Protein AF-0000000076847278 (afdb_homodimer)

Foldseek 3Di:
DVCVVLVVVLVVLVVVLVVQVVVLVVVVVVLVVQCPDPPDDVVVSVVVVVVSVVSNVVSVVVSVVSVVVSVVVVVVVVVVVVVVVVD/DVCVVLVVVLVVLVVVLVVVVVVLVVVVVVLVVQCPDPPDDVVVSVVVVVVSVVSNVVSVVVSVVSVVVSVVVVVVVVVVVVVVVVD

Organism: Aegilops tauschii subsp. strangulata (NCBI:txid200361)

Solvent-accessible surface area (backbone atoms only — not comparable to full-atom values): 9674 Å² total; per-residue (Å²): 114,99,51,50,69,58,50,50,49,51,52,50,48,51,54,49,44,52,53,50,49,53,53,50,49,52,53,49,51,52,50,54,58,51,59,70,38,90,86,50,56,66,68,59,48,53,52,50,48,51,53,54,51,51,55,53,49,52,48,50,52,52,49,50,52,53,50,51,52,52,52,52,52,55,52,51,52,53,58,55,57,51,61,58,66,75,99,113,100,52,50,69,58,49,51,50,50,53,52,48,51,52,48,44,50,53,51,49,53,53,51,48,52,53,49,51,51,51,53,56,50,59,71,37,89,88,51,54,66,68,59,50,52,53,52,49,51,53,53,51,50,53,53,47,52,49,50,50,53,50,50,52,53,50,51,53,52,51,52,52,53,51,52,50,53,57,55,56,52,61,58,65,77,99

Secondary structure (DSSP, 8-state):
-TTHHHHHHHHHHHHHHHHHHHHHHHHHHHHHHHHTSTT--HHHHHHHHHHHHHHHHHHHHHHHHHHHHHHHHHHHHHHHHHHHHT-/-TTHHHHHHHHHHHHHHHHHHHHHHHHHHHHHHHHTSTT--HHHHHHHHHHHHHHHHHHHHHHHHHHHHHHHHHHHHHHHHHHHHT-

pLDDT: mean 93.68, std 9.01, range [50.75, 98.94]

Nearest PDB structures (foldseek):
  5j2l-assembly1_A  TM=8.048E-01  e=1.777E-01  synthetic construct
  7u2b-assembly1_B  TM=5.221E-01  e=6.872E+00  Homo sapiens
  7kin-assembly1_D  TM=7.811E-01  e=3.897E+00  Mycobacterium tuberculosis
  7u2b-assembly1_B  TM=5.215E-01  e=7.121E+00  Homo sapiens

Sequence (174 aa):
MPFSREEEALIAAHRKEIENTMEIVREEMNLLAEVDQPGSLIDDYVTQLSFLLSRKAAGLVSLQARLSRFQQRLKEQEILSRKKSSRMPFSREEEALIAAHRKEIENTMEIVREEMNLLAEVDQPGSLIDDYVTQLSFLLSRKAAGLVSLQARLSRFQQRLKEQEILSRKKSSR

Structure (mmCIF, N/CA/C/O backbone):
data_AF-0000000076847278-model_v1
#
loop_
_entity.id
_entity.type
_entity.pdbx_description
1 polymer 'Kinesin motor domain-containing protein'
#
loop_
_atom_site.group_PDB
_atom_site.id
_atom_site.type_symbol
_atom_site.label_atom_id
_atom_site.label_alt_id
_atom_site.label_comp_id
_atom_site.label_asym_id
_atom_site.label_entity_id
_atom_site.label_seq_id
_atom_site.pdbx_PDB_ins_code
_atom_site.Cartn_x
_atom_site.Cartn_y
_atom_site.Cartn_z
_atom_site.occupancy
_atom_site.B_iso_or_equiv
_atom_site.auth_seq_id
_atom_site.auth_comp_id
_atom_site.auth_asym_id
_atom_site.auth_atom_id
_atom_site.pdbx_PDB_model_num
ATOM 1 N N . MET A 1 1 ? 4.922 26.094 16.781 1 59.72 1 MET A N 1
ATOM 2 C CA . MET A 1 1 ? 3.613 25.5 16.516 1 59.72 1 MET A CA 1
ATOM 3 C C . MET A 1 1 ? 3.43 24.219 17.297 1 59.72 1 MET A C 1
ATOM 5 O O . MET A 1 1 ? 4.348 23.391 17.375 1 59.72 1 MET A O 1
ATOM 9 N N . PRO A 1 2 ? 2.531 24.016 18.234 1 69.5 2 PRO A N 1
ATOM 10 C CA . PRO A 1 2 ? 2.457 22.984 19.281 1 69.5 2 PRO A CA 1
ATOM 11 C C . PRO A 1 2 ? 2.695 21.578 18.734 1 69.5 2 PRO A C 1
ATOM 13 O O . PRO A 1 2 ? 3.158 20.703 19.469 1 69.5 2 PRO A O 1
ATOM 16 N N . PHE A 1 3 ? 2.537 21.359 17.406 1 76.69 3 PHE A N 1
ATOM 17 C CA . PHE A 1 3 ? 2.602 20 16.906 1 76.69 3 PHE A CA 1
ATOM 18 C C . PHE A 1 3 ? 3.775 19.828 15.945 1 76.69 3 PHE A C 1
ATOM 20 O O . PHE A 1 3 ? 3.826 18.875 15.18 1 76.69 3 PHE A O 1
ATOM 27 N N . SER A 1 4 ? 4.777 20.656 16.172 1 82.81 4 SER A N 1
ATOM 28 C CA . SER A 1 4 ? 5.852 20.719 15.188 1 82.81 4 SER A CA 1
ATOM 29 C C . SER A 1 4 ? 6.629 19.406 15.141 1 82.81 4 SER A C 1
ATOM 31 O O . SER A 1 4 ? 6.875 18.875 14.055 1 82.81 4 SER A O 1
ATOM 33 N N . ARG A 1 5 ? 6.871 18.859 16.344 1 91.12 5 ARG A N 1
ATOM 34 C CA . ARG A 1 5 ? 7.629 17.609 16.359 1 91.12 5 ARG A CA 1
ATOM 35 C C . ARG A 1 5 ? 6.801 16.453 15.812 1 91.12 5 ARG A C 1
ATOM 37 O O . ARG A 1 5 ? 7.312 15.617 15.078 1 91.12 5 ARG A O 1
ATOM 44 N N . GLU A 1 6 ? 5.617 16.422 16.094 1 93.75 6 GLU A N 1
ATOM 45 C CA . GLU A 1 6 ? 4.723 15.367 15.617 1 93.75 6 GLU A CA 1
ATOM 46 C C . GLU A 1 6 ? 4.465 15.492 14.117 1 93.75 6 GLU A C 1
ATOM 48 O O . GLU A 1 6 ? 4.391 14.492 13.406 1 93.75 6 GLU A O 1
ATOM 53 N N . GLU A 1 7 ? 4.301 16.672 13.812 1 94.88 7 GLU A N 1
ATOM 54 C CA . GLU A 1 7 ? 4.129 16.938 12.391 1 94.88 7 GLU A CA 1
ATOM 55 C C . GLU A 1 7 ? 5.344 16.484 11.594 1 94.88 7 GLU A C 1
ATOM 57 O O . GLU A 1 7 ? 5.207 15.805 10.57 1 94.88 7 GLU A O 1
ATOM 62 N N . GLU A 1 8 ? 6.469 16.875 12.086 1 95.25 8 GLU A N 1
ATOM 63 C CA . GLU A 1 8 ? 7.703 16.484 11.414 1 95.25 8 GLU A CA 1
ATOM 64 C C . GLU A 1 8 ? 7.855 14.961 11.391 1 95.25 8 GLU A C 1
ATOM 66 O O . GLU A 1 8 ? 8.297 14.391 10.391 1 95.25 8 GLU A O 1
ATOM 71 N N . ALA A 1 9 ? 7.535 14.328 12.414 1 96.88 9 ALA A N 1
ATOM 72 C CA . ALA A 1 9 ? 7.625 12.867 12.5 1 96.88 9 ALA A CA 1
ATOM 73 C C . ALA A 1 9 ? 6.668 12.203 11.523 1 96.88 9 ALA A C 1
ATOM 75 O O . ALA A 1 9 ? 7.008 11.188 10.898 1 96.88 9 ALA A O 1
ATOM 76 N N . LEU A 1 10 ? 5.492 12.75 11.43 1 98.12 10 LEU A N 1
ATOM 77 C CA . LEU A 1 10 ? 4.512 12.211 10.492 1 98.12 10 LEU A CA 1
ATOM 78 C C . LEU A 1 10 ? 5.004 12.336 9.055 1 98.12 10 LEU A C 1
ATOM 80 O O . LEU A 1 10 ? 4.91 11.375 8.281 1 98.12 10 LEU A O 1
ATOM 84 N N . ILE A 1 11 ? 5.527 13.445 8.742 1 98.12 11 ILE A N 1
ATOM 85 C CA . ILE A 1 11 ? 6.02 13.695 7.395 1 98.12 11 ILE A CA 1
ATOM 86 C C . ILE A 1 11 ? 7.203 12.773 7.098 1 98.12 11 ILE A C 1
ATOM 88 O O . ILE A 1 11 ? 7.301 12.219 6.004 1 98.12 11 ILE A O 1
ATOM 92 N N . ALA A 1 12 ? 8.055 12.609 8.078 1 98.25 12 ALA A N 1
ATOM 93 C CA . ALA A 1 12 ? 9.18 11.695 7.914 1 98.25 12 ALA A CA 1
ATOM 94 C C . ALA A 1 12 ? 8.703 10.258 7.707 1 98.25 12 ALA A C 1
ATOM 96 O O . ALA A 1 12 ? 9.25 9.531 6.879 1 98.25 12 ALA A O 1
ATOM 97 N N . ALA A 1 13 ? 7.742 9.875 8.477 1 98.69 13 ALA A N 1
ATOM 98 C CA . ALA A 1 13 ? 7.18 8.531 8.328 1 98.69 13 ALA A CA 1
ATOM 99 C C . ALA A 1 13 ? 6.539 8.359 6.949 1 98.69 13 ALA A C 1
ATOM 101 O O . ALA A 1 13 ? 6.621 7.285 6.352 1 98.69 13 ALA A O 1
ATOM 102 N N . HIS A 1 14 ? 5.859 9.414 6.559 1 98.94 14 HIS A N 1
ATOM 103 C CA . HIS A 1 14 ? 5.246 9.391 5.238 1 98.94 14 HIS A CA 1
ATOM 104 C C . HIS A 1 14 ? 6.297 9.227 4.145 1 98.94 14 HIS A C 1
ATOM 106 O O . HIS A 1 14 ? 6.145 8.383 3.256 1 98.94 14 HIS A O 1
ATOM 112 N N . ARG A 1 15 ? 7.383 9.953 4.207 1 98.88 15 ARG A N 1
ATOM 113 C CA . ARG A 1 15 ? 8.469 9.828 3.242 1 98.88 15 ARG A CA 1
ATOM 114 C C . ARG A 1 15 ? 9.078 8.43 3.273 1 98.88 15 ARG A C 1
ATOM 116 O O . ARG A 1 15 ? 9.344 7.84 2.225 1 98.88 15 ARG A O 1
ATOM 123 N N . LYS A 1 16 ? 9.297 7.938 4.434 1 98.88 16 LYS A N 1
ATOM 124 C CA . LYS A 1 16 ? 9.859 6.598 4.582 1 98.88 16 LYS A CA 1
ATOM 125 C C . LYS A 1 16 ? 8.93 5.543 3.99 1 98.88 16 LYS A C 1
ATOM 127 O O . LYS A 1 16 ? 9.391 4.582 3.369 1 98.88 16 LYS A O 1
ATOM 132 N N . GLU A 1 17 ? 7.652 5.715 4.234 1 98.94 17 GLU A N 1
ATOM 133 C CA . GLU A 1 17 ? 6.688 4.766 3.689 1 98.94 17 GLU A CA 1
ATOM 134 C C . GLU A 1 17 ? 6.715 4.77 2.164 1 98.94 17 GLU A C 1
ATOM 136 O O . GLU A 1 17 ? 6.617 3.711 1.535 1 98.94 17 GLU A O 1
ATOM 141 N N . ILE A 1 18 ? 6.887 5.914 1.533 1 98.88 18 ILE A N 1
ATOM 142 C CA . ILE A 1 18 ? 7 5.996 0.082 1 98.88 18 ILE A CA 1
ATOM 143 C C . ILE A 1 18 ? 8.258 5.262 -0.38 1 98.88 18 ILE A C 1
ATOM 145 O O . ILE A 1 18 ? 8.219 4.492 -1.346 1 98.88 18 ILE A O 1
ATOM 149 N N . GLU A 1 19 ? 9.32 5.48 0.34 1 98.75 19 GLU A N 1
ATOM 150 C CA . GLU A 1 19 ? 10.562 4.793 0.006 1 98.75 19 GLU A CA 1
ATOM 151 C C . GLU A 1 19 ? 10.391 3.279 0.073 1 98.75 19 GLU A C 1
ATOM 153 O O . GLU A 1 19 ? 10.812 2.561 -0.837 1 98.75 19 GLU A O 1
ATOM 158 N N . ASN A 1 20 ? 9.836 2.869 1.145 1 98.69 20 ASN A N 1
ATOM 159 C CA . ASN A 1 20 ? 9.594 1.442 1.318 1 98.69 20 ASN A CA 1
ATOM 160 C C . ASN A 1 20 ? 8.68 0.893 0.222 1 98.69 20 ASN A C 1
ATOM 162 O O . ASN A 1 20 ? 8.914 -0.2 -0.295 1 98.69 20 ASN A O 1
ATOM 166 N N . THR A 1 21 ? 7.629 1.642 -0.076 1 98.81 21 THR A N 1
ATOM 167 C CA . THR A 1 21 ? 6.684 1.229 -1.11 1 98.81 21 THR A CA 1
ATOM 168 C C . THR A 1 21 ? 7.391 1.073 -2.455 1 98.81 21 THR A C 1
ATOM 170 O O . THR A 1 21 ? 7.168 0.094 -3.17 1 98.81 21 THR A O 1
ATOM 173 N N . MET A 1 22 ? 8.297 1.984 -2.762 1 98.75 22 MET A N 1
ATOM 174 C CA . MET A 1 22 ? 9.031 1.925 -4.023 1 98.75 22 MET A CA 1
ATOM 175 C C . MET A 1 22 ? 9.945 0.702 -4.062 1 98.75 22 MET A C 1
ATOM 177 O O . MET A 1 22 ? 10.102 0.075 -5.113 1 98.75 22 MET A O 1
ATOM 181 N N . GLU A 1 23 ? 10.531 0.387 -2.924 1 98.62 23 GLU A N 1
ATOM 182 C CA . GLU A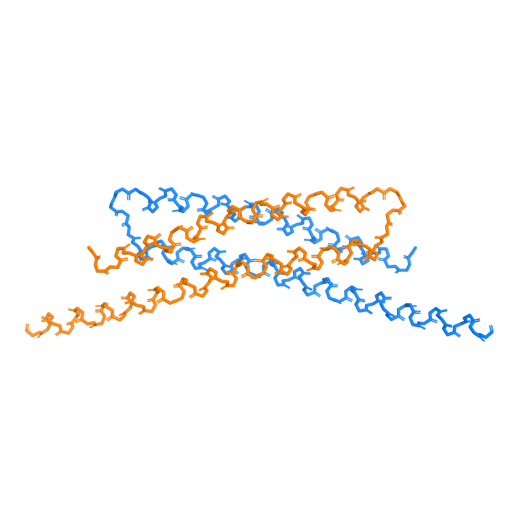 1 23 ? 11.359 -0.812 -2.846 1 98.62 23 GLU A CA 1
ATOM 183 C C . GLU A 1 23 ? 10.531 -2.072 -3.082 1 98.62 23 GLU A C 1
ATOM 185 O O . GLU A 1 23 ? 10.945 -2.963 -3.828 1 98.62 23 GLU A O 1
ATOM 190 N N . ILE A 1 24 ? 9.383 -2.135 -2.502 1 98.88 24 ILE A N 1
ATOM 191 C CA . ILE A 1 24 ? 8.516 -3.303 -2.635 1 98.88 24 ILE A CA 1
ATOM 192 C C . ILE A 1 24 ? 8.008 -3.404 -4.07 1 98.88 24 ILE A C 1
ATOM 194 O O . ILE A 1 24 ? 7.941 -4.5 -4.637 1 98.88 24 ILE A O 1
ATOM 198 N N . VAL A 1 25 ? 7.664 -2.289 -4.738 1 98.88 25 VAL A N 1
ATOM 199 C CA . VAL A 1 25 ? 7.18 -2.281 -6.113 1 98.88 25 VAL A CA 1
ATOM 200 C C . VAL A 1 25 ? 8.266 -2.809 -7.051 1 98.88 25 VAL A C 1
ATOM 202 O O . VAL A 1 25 ? 7.969 -3.539 -8 1 98.88 25 VAL A O 1
ATOM 205 N N . ARG A 1 26 ? 9.508 -2.396 -6.754 1 98.75 26 ARG A N 1
ATOM 206 C CA . ARG A 1 26 ? 10.602 -2.945 -7.551 1 98.75 26 ARG A CA 1
ATOM 207 C C . ARG A 1 26 ? 10.648 -4.465 -7.441 1 98.75 26 ARG A C 1
ATOM 209 O O . ARG A 1 26 ? 10.805 -5.16 -8.445 1 98.75 26 ARG A O 1
ATOM 216 N N . GLU A 1 27 ? 10.539 -4.977 -6.234 1 98.75 27 GLU A N 1
ATOM 217 C CA . GLU A 1 27 ? 10.492 -6.422 -6.031 1 98.75 27 GLU A CA 1
ATOM 218 C C . GLU A 1 27 ? 9.297 -7.047 -6.742 1 98.75 27 GLU A C 1
ATOM 220 O O . GLU A 1 27 ? 9.391 -8.141 -7.297 1 98.75 27 GLU A O 1
ATOM 225 N N . GLU A 1 28 ? 8.156 -6.344 -6.703 1 98.94 28 GLU A N 1
ATOM 226 C CA . GLU A 1 28 ? 6.957 -6.828 -7.375 1 98.94 28 GLU A CA 1
ATOM 227 C C . GLU A 1 28 ? 7.164 -6.906 -8.883 1 98.94 28 GLU A C 1
ATOM 229 O O . GLU A 1 28 ? 6.719 -7.859 -9.531 1 98.94 28 GLU A O 1
ATOM 234 N N . MET A 1 29 ? 7.852 -5.922 -9.414 1 98.81 29 MET A N 1
ATOM 235 C CA . MET A 1 29 ? 8.094 -5.91 -10.852 1 98.81 29 MET A CA 1
ATOM 236 C C . MET A 1 29 ? 9 -7.066 -11.258 1 98.81 29 MET A C 1
ATOM 238 O O . MET A 1 29 ? 8.812 -7.672 -12.312 1 98.81 29 MET A O 1
ATOM 242 N N . ASN A 1 30 ? 9.977 -7.32 -10.461 1 98.69 30 ASN A N 1
ATOM 243 C CA . ASN A 1 30 ? 10.82 -8.492 -10.695 1 98.69 30 ASN A CA 1
ATOM 244 C C . ASN A 1 30 ? 10.008 -9.781 -10.633 1 98.69 30 ASN A C 1
ATOM 246 O O . ASN A 1 30 ? 10.211 -10.688 -11.445 1 98.69 30 ASN A O 1
ATOM 250 N N . LEU A 1 31 ? 9.102 -9.859 -9.648 1 98.75 31 LEU A N 1
ATOM 251 C CA . LEU A 1 31 ? 8.25 -11.031 -9.484 1 98.75 31 LEU A CA 1
ATOM 252 C C . LEU A 1 31 ? 7.367 -11.242 -10.711 1 98.75 31 LEU A C 1
ATOM 254 O O . LEU A 1 31 ? 7.207 -12.375 -11.18 1 98.75 31 LEU A O 1
ATOM 258 N N . LEU A 1 32 ? 6.832 -10.188 -11.32 1 98.5 32 LEU A N 1
ATOM 259 C CA . LEU A 1 32 ? 5.996 -10.273 -12.508 1 98.5 32 LEU A CA 1
ATOM 260 C C . LEU A 1 32 ? 6.812 -10.727 -13.719 1 98.5 32 LEU A C 1
ATOM 262 O O . LEU A 1 32 ? 6.324 -11.5 -14.547 1 98.5 32 LEU A O 1
ATOM 266 N N . ALA A 1 33 ? 8.055 -10.234 -13.773 1 97.88 33 ALA A N 1
ATOM 267 C CA . ALA A 1 33 ? 8.945 -10.648 -14.859 1 97.88 33 ALA A CA 1
ATOM 268 C C . ALA A 1 33 ? 9.258 -12.141 -14.773 1 97.88 33 ALA A C 1
ATOM 270 O O . ALA A 1 33 ? 9.336 -12.82 -15.797 1 97.88 33 ALA A O 1
ATOM 271 N N . GLU A 1 34 ? 9.391 -12.648 -13.594 1 96.88 34 GLU A N 1
ATOM 272 C CA . GLU A 1 34 ? 9.742 -14.055 -13.375 1 96.88 34 GLU A CA 1
ATOM 273 C C . GLU A 1 34 ? 8.562 -14.969 -13.695 1 96.88 34 GLU A C 1
ATOM 275 O O . GLU A 1 34 ? 8.734 -16.016 -14.312 1 96.88 34 GLU A O 1
ATOM 280 N N . VAL A 1 35 ? 7.363 -14.57 -13.305 1 95.94 35 VAL A N 1
ATOM 281 C CA . VAL A 1 35 ? 6.211 -15.445 -13.492 1 95.94 35 VAL A CA 1
ATOM 282 C C . VAL A 1 35 ? 5.848 -15.523 -14.969 1 95.94 35 VAL A C 1
ATOM 284 O O . VAL A 1 35 ? 5.219 -16.484 -15.414 1 95.94 35 VAL A O 1
ATOM 287 N N . ASP A 1 36 ? 6.258 -14.508 -15.719 1 93.75 36 ASP A N 1
ATOM 288 C CA . ASP A 1 36 ? 5.953 -14.461 -17.141 1 93.75 36 ASP A CA 1
ATOM 289 C C . ASP A 1 36 ? 6.891 -15.375 -17.938 1 93.75 36 ASP A C 1
ATOM 291 O O . ASP A 1 36 ? 6.645 -15.648 -19.109 1 93.75 36 ASP A O 1
ATOM 295 N N . GLN A 1 37 ? 7.91 -15.906 -17.281 1 95.06 37 GLN A N 1
ATOM 296 C CA . GLN A 1 37 ? 8.859 -16.781 -17.969 1 95.06 37 GLN A CA 1
ATOM 297 C C . GLN A 1 37 ? 8.336 -18.203 -18.078 1 95.06 37 GLN A C 1
ATOM 299 O O . GLN A 1 37 ? 7.637 -18.672 -17.172 1 95.06 37 GLN A O 1
ATOM 304 N N . PRO A 1 38 ? 8.672 -18.891 -19.266 1 92.94 38 PRO A N 1
ATOM 305 C CA . PRO A 1 38 ? 8.289 -20.297 -19.375 1 92.94 38 PRO A CA 1
ATOM 306 C C . PRO A 1 38 ? 8.852 -21.156 -18.234 1 92.94 38 PRO A C 1
ATOM 308 O O . PRO A 1 38 ? 10 -20.953 -17.828 1 92.94 38 PRO A O 1
ATOM 311 N N . GLY A 1 39 ? 8.008 -22.062 -17.75 1 91.44 39 GLY A N 1
ATOM 312 C CA . GLY A 1 39 ? 8.438 -22.984 -16.703 1 91.44 39 GLY A CA 1
ATOM 313 C C . GLY A 1 39 ? 8.258 -22.438 -15.305 1 91.44 39 GLY A C 1
ATOM 314 O O . GLY A 1 39 ? 8.602 -23.094 -14.32 1 91.44 39 GLY A O 1
ATOM 315 N N . SER A 1 40 ? 7.859 -21.25 -15.203 1 91 40 SER A N 1
ATOM 316 C CA . SER A 1 40 ? 7.613 -20.656 -13.891 1 91 40 SER A CA 1
ATOM 317 C C . SER A 1 40 ? 6.555 -21.438 -13.125 1 91 40 SER A C 1
ATOM 319 O O . SER A 1 40 ? 5.609 -21.969 -13.719 1 91 40 SER A O 1
ATOM 321 N N . LEU A 1 41 ? 6.84 -21.516 -11.859 1 90.31 41 LEU A N 1
ATOM 322 C CA . LEU A 1 41 ? 5.91 -22.219 -10.969 1 90.31 41 LEU A CA 1
ATOM 323 C C . LEU A 1 41 ? 4.961 -21.234 -10.297 1 90.31 41 LEU A C 1
ATOM 325 O O . LEU A 1 41 ? 5.398 -20.312 -9.594 1 90.31 41 LEU A O 1
ATOM 329 N N . ILE A 1 42 ? 3.719 -21.484 -10.445 1 92.44 42 ILE A N 1
ATOM 330 C CA . ILE A 1 42 ? 2.693 -20.578 -9.922 1 92.44 42 ILE A CA 1
ATOM 331 C C . ILE A 1 42 ? 2.715 -20.609 -8.398 1 92.44 42 ILE A C 1
ATOM 333 O O . ILE A 1 42 ? 2.463 -19.578 -7.75 1 92.44 42 ILE A O 1
ATOM 337 N N . ASP A 1 43 ? 3.064 -21.703 -7.812 1 92.94 43 ASP A N 1
ATOM 338 C CA . ASP A 1 43 ? 3.121 -21.812 -6.359 1 92.94 43 ASP A CA 1
ATOM 339 C C . ASP A 1 43 ? 4.176 -20.875 -5.781 1 92.94 43 ASP A C 1
ATOM 341 O O . ASP A 1 43 ? 3.977 -20.297 -4.715 1 92.94 43 ASP A O 1
ATOM 345 N N . ASP A 1 44 ? 5.285 -20.812 -6.43 1 95.25 44 ASP A N 1
ATOM 346 C CA . ASP A 1 44 ? 6.34 -19.891 -6 1 95.25 44 ASP A CA 1
ATOM 347 C C . ASP A 1 44 ? 5.891 -18.438 -6.125 1 95.25 44 ASP A C 1
ATOM 349 O O . ASP A 1 44 ? 6.141 -17.625 -5.23 1 95.25 44 ASP A O 1
ATOM 353 N N . TYR A 1 45 ? 5.27 -18.172 -7.215 1 97.81 45 TYR A N 1
ATOM 354 C CA . TYR A 1 45 ? 4.754 -16.828 -7.457 1 97.81 45 TYR A CA 1
ATOM 355 C C . TYR A 1 45 ? 3.785 -16.406 -6.355 1 97.81 45 TYR A C 1
ATOM 357 O O . TYR A 1 45 ? 3.922 -15.336 -5.777 1 97.81 45 TYR A O 1
ATOM 365 N N . VAL A 1 46 ? 2.859 -17.234 -6.043 1 97.69 46 VAL A N 1
ATOM 366 C CA . VAL A 1 46 ? 1.816 -16.891 -5.082 1 97.69 46 VAL A CA 1
ATOM 367 C C . VAL A 1 46 ? 2.432 -16.703 -3.697 1 97.69 46 VAL A C 1
ATOM 369 O O . VAL A 1 46 ? 2.033 -15.805 -2.949 1 97.69 46 VAL A O 1
ATOM 372 N N . THR A 1 47 ? 3.344 -17.531 -3.387 1 97.88 47 THR A N 1
ATOM 373 C CA . THR A 1 47 ? 4.012 -17.438 -2.092 1 97.88 47 THR A CA 1
ATOM 374 C C . THR A 1 47 ? 4.785 -16.125 -1.977 1 97.88 47 THR A C 1
ATOM 376 O O . THR A 1 47 ? 4.664 -15.414 -0.975 1 97.88 47 THR A O 1
ATOM 379 N N . GLN A 1 48 ? 5.5 -15.82 -2.971 1 98.56 48 GLN A N 1
ATOM 380 C CA . GLN A 1 48 ? 6.297 -14.602 -2.945 1 98.56 48 GLN A CA 1
ATOM 381 C C . GLN A 1 48 ? 5.406 -13.359 -2.969 1 98.56 48 GLN A C 1
ATOM 383 O O . GLN A 1 48 ? 5.676 -12.383 -2.268 1 98.56 48 GLN A O 1
ATOM 388 N N . LEU A 1 49 ? 4.363 -13.391 -3.777 1 98.94 49 LEU A N 1
ATOM 389 C CA . LEU A 1 49 ? 3.432 -12.273 -3.826 1 98.94 49 LEU A CA 1
ATOM 390 C C . LEU A 1 49 ? 2.785 -12.047 -2.465 1 98.94 49 LEU A C 1
ATOM 392 O O . LEU A 1 49 ? 2.645 -10.898 -2.021 1 98.94 49 LEU A O 1
ATOM 396 N N . SER A 1 50 ? 2.395 -13.141 -1.856 1 98.81 50 SER A N 1
ATOM 397 C CA . SER A 1 50 ? 1.797 -13.031 -0.529 1 98.81 50 SER A CA 1
ATOM 398 C C . SER A 1 50 ? 2.738 -12.328 0.444 1 98.81 50 SER A C 1
ATOM 400 O O . SER A 1 50 ? 2.312 -11.461 1.211 1 98.81 50 SER A O 1
ATOM 402 N N . PHE A 1 51 ? 3.934 -12.727 0.404 1 98.69 51 PHE A N 1
ATOM 403 C CA . PHE A 1 51 ? 4.938 -12.141 1.281 1 98.69 51 PHE A CA 1
ATOM 404 C C . PHE A 1 51 ? 5.102 -10.648 0.99 1 98.69 51 PHE A C 1
ATOM 406 O O . PHE A 1 51 ? 5.117 -9.828 1.91 1 98.69 51 PHE A O 1
ATOM 413 N N . LEU A 1 52 ? 5.207 -10.234 -0.283 1 98.94 52 LEU A N 1
ATOM 414 C CA . LEU A 1 52 ? 5.406 -8.844 -0.679 1 98.94 52 LEU A CA 1
ATOM 415 C C . LEU A 1 52 ? 4.203 -7.992 -0.294 1 98.94 52 LEU A C 1
ATOM 417 O O . LEU A 1 52 ? 4.363 -6.883 0.225 1 98.94 52 LEU A O 1
ATOM 421 N N . LEU A 1 53 ? 3.008 -8.531 -0.501 1 98.94 53 LEU A N 1
ATOM 422 C CA . LEU A 1 53 ? 1.8 -7.785 -0.161 1 98.94 53 LEU A CA 1
ATOM 423 C C . LEU A 1 53 ? 1.687 -7.594 1.348 1 98.94 53 LEU A C 1
ATOM 425 O O . LEU A 1 53 ? 1.182 -6.566 1.811 1 98.94 53 LEU A O 1
ATOM 429 N N . SER A 1 54 ? 2.156 -8.617 2.119 1 98.75 54 SER A N 1
ATOM 430 C CA . SER A 1 54 ? 2.123 -8.492 3.572 1 98.75 54 SER A CA 1
ATOM 431 C C . SER A 1 54 ? 3.053 -7.383 4.055 1 98.75 54 SER A C 1
ATOM 433 O O . SER A 1 54 ? 2.73 -6.66 4.996 1 98.75 54 SER A O 1
ATOM 435 N N . ARG A 1 55 ? 4.191 -7.227 3.469 1 98.75 55 ARG A N 1
ATOM 436 C CA . ARG A 1 55 ? 5.121 -6.156 3.801 1 98.75 55 ARG A CA 1
ATOM 437 C C . ARG A 1 55 ? 4.539 -4.793 3.438 1 98.75 55 ARG A C 1
ATOM 439 O O . ARG A 1 55 ? 4.652 -3.838 4.211 1 98.75 55 ARG A O 1
ATOM 446 N N . LYS A 1 56 ? 3.916 -4.734 2.283 1 98.88 56 LYS A N 1
ATOM 447 C CA . LYS A 1 56 ? 3.27 -3.504 1.839 1 98.88 56 LYS A CA 1
ATOM 448 C C . LYS A 1 56 ? 2.146 -3.1 2.789 1 98.88 56 LYS A C 1
ATOM 450 O O . LYS A 1 56 ? 2.025 -1.927 3.152 1 98.88 56 LYS A O 1
ATOM 455 N N . ALA A 1 57 ? 1.362 -4.016 3.207 1 98.81 57 ALA A N 1
ATOM 456 C CA . ALA A 1 57 ? 0.249 -3.764 4.117 1 98.81 57 ALA A CA 1
ATOM 457 C C . ALA A 1 57 ? 0.749 -3.271 5.473 1 98.81 57 ALA A C 1
ATOM 459 O O . ALA 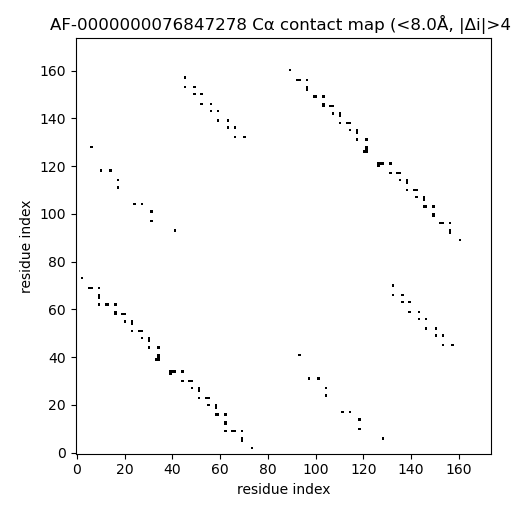A 1 57 ? 0.182 -2.34 6.051 1 98.81 57 ALA A O 1
ATOM 460 N N . ALA A 1 58 ? 1.793 -3.908 5.945 1 98.56 58 ALA A N 1
ATOM 461 C CA . ALA A 1 58 ? 2.314 -3.559 7.266 1 98.56 58 ALA A CA 1
ATOM 462 C C . ALA A 1 58 ? 2.793 -2.109 7.297 1 98.56 58 ALA A C 1
ATOM 464 O O . ALA A 1 58 ? 2.531 -1.385 8.258 1 98.56 58 ALA A O 1
ATOM 465 N N . GLY A 1 59 ? 3.482 -1.71 6.25 1 98.75 59 GLY A N 1
ATOM 466 C CA . GLY A 1 59 ? 3.93 -0.329 6.176 1 98.75 59 GLY A CA 1
ATOM 467 C C . GLY A 1 59 ? 2.789 0.665 6.066 1 98.75 59 GLY A C 1
ATOM 468 O O . GLY A 1 59 ? 2.805 1.712 6.715 1 98.75 59 GLY A O 1
ATOM 469 N N . LEU A 1 60 ? 1.846 0.347 5.309 1 98.88 60 LEU A N 1
ATOM 470 C CA . LEU A 1 60 ? 0.681 1.203 5.109 1 98.88 60 LEU A CA 1
ATOM 471 C C . LEU A 1 60 ? -0.109 1.354 6.406 1 98.88 60 LEU A C 1
ATOM 473 O O . LEU A 1 60 ? -0.469 2.467 6.793 1 98.88 60 LEU A O 1
ATOM 477 N N . VAL A 1 61 ? -0.323 0.255 7.086 1 98.75 61 VAL A N 1
ATOM 478 C CA . VAL A 1 61 ? -1.082 0.254 8.336 1 98.75 61 VAL A CA 1
ATOM 479 C C . VAL A 1 61 ? -0.348 1.081 9.383 1 98.75 61 VAL A C 1
ATOM 481 O O . VAL A 1 61 ? -0.969 1.85 10.125 1 98.75 61 VAL A O 1
ATOM 484 N N . SER A 1 62 ? 0.921 0.91 9.398 1 98.88 62 SER A N 1
ATOM 485 C CA . SER A 1 62 ? 1.724 1.674 10.344 1 98.88 62 SER A CA 1
ATOM 486 C C . SER A 1 62 ? 1.594 3.174 10.102 1 98.88 62 SER A C 1
ATOM 488 O O . SER A 1 62 ? 1.438 3.951 11.047 1 98.88 62 SER A O 1
ATOM 490 N N . LEU A 1 63 ? 1.645 3.631 8.906 1 98.94 63 LEU A N 1
ATOM 491 C CA . LEU A 1 63 ? 1.524 5.047 8.586 1 98.94 63 LEU A CA 1
ATOM 492 C C . LEU A 1 63 ? 0.115 5.555 8.867 1 98.94 63 LEU A C 1
ATOM 494 O O . LEU A 1 63 ? -0.059 6.66 9.383 1 98.94 63 LEU A O 1
ATOM 498 N N . GLN A 1 64 ? -0.856 4.738 8.539 1 98.88 64 GLN A N 1
ATOM 499 C CA . GLN A 1 64 ? -2.238 5.113 8.82 1 98.88 64 GLN A CA 1
ATOM 500 C C . GLN A 1 64 ? -2.463 5.316 10.312 1 98.88 64 GLN A C 1
ATOM 502 O O . GLN A 1 64 ? -3.195 6.219 10.727 1 98.88 64 GLN A O 1
ATOM 507 N N . ALA A 1 65 ? -1.895 4.434 11.078 1 98.69 65 ALA A N 1
ATOM 508 C CA . ALA A 1 65 ? -2.027 4.559 12.523 1 98.69 65 ALA A CA 1
ATOM 509 C C . ALA A 1 65 ? -1.396 5.855 13.023 1 98.69 65 ALA A C 1
ATOM 511 O O . ALA A 1 65 ? -1.955 6.531 13.891 1 98.69 65 ALA A O 1
ATOM 512 N N . ARG A 1 66 ? -0.245 6.199 12.555 1 98.38 66 ARG A N 1
ATOM 513 C CA . ARG A 1 66 ? 0.42 7.445 12.922 1 98.38 66 ARG A CA 1
ATOM 514 C C . ARG A 1 66 ? -0.409 8.648 12.492 1 98.38 66 ARG A C 1
ATOM 516 O O . ARG A 1 66 ? -0.549 9.609 13.258 1 98.38 66 ARG A O 1
ATOM 523 N N . LEU A 1 67 ? -0.922 8.594 11.297 1 98.75 67 LEU A N 1
ATOM 524 C CA . LEU A 1 67 ? -1.756 9.68 10.797 1 98.75 67 LEU A CA 1
ATOM 525 C C . LEU A 1 67 ? -2.992 9.867 11.664 1 98.75 67 LEU A C 1
ATOM 527 O O . LEU A 1 67 ? -3.35 11 12.008 1 98.75 67 LEU A O 1
ATOM 531 N N . SER A 1 68 ? -3.59 8.766 12.055 1 98.38 68 SER A N 1
ATOM 532 C CA . SER A 1 68 ? -4.789 8.82 12.883 1 98.38 68 SER A CA 1
ATOM 533 C C . SER A 1 68 ? -4.496 9.453 14.242 1 98.38 68 SER A C 1
ATOM 535 O O . SER A 1 68 ? -5.27 10.273 14.727 1 98.38 68 SER A O 1
ATOM 537 N N . ARG A 1 69 ? -3.449 9.047 14.812 1 96.75 69 ARG A N 1
ATOM 538 C CA . ARG A 1 69 ? -3.051 9.617 16.094 1 96.75 69 ARG A CA 1
ATOM 539 C C . ARG A 1 69 ? -2.797 11.117 15.961 1 96.75 69 ARG A C 1
ATOM 541 O O . ARG A 1 69 ? -3.197 11.898 16.828 1 96.75 69 ARG A O 1
ATOM 548 N N . PHE A 1 70 ? -2.127 11.523 14.977 1 97.56 70 PHE A N 1
ATOM 549 C CA . PHE A 1 70 ? -1.844 12.93 14.734 1 97.56 70 PHE A CA 1
ATOM 550 C C . PHE A 1 70 ? -3.135 13.719 14.555 1 97.56 70 PHE A C 1
ATOM 552 O O . PHE A 1 70 ? -3.285 14.812 15.109 1 97.56 70 PHE A O 1
ATOM 559 N N . GLN A 1 71 ? -4.02 13.188 13.789 1 96.19 71 GLN A N 1
ATOM 560 C CA . GLN A 1 71 ? -5.305 13.844 13.555 1 96.19 71 GLN A CA 1
ATOM 561 C C . GLN A 1 71 ? -6.074 14.023 14.859 1 96.19 71 GLN A C 1
ATOM 563 O O . GLN A 1 71 ? -6.727 15.047 15.07 1 96.19 71 GLN A O 1
ATOM 568 N N . GLN A 1 72 ? -6.07 13.055 15.664 1 94.75 72 GLN A N 1
ATOM 569 C CA . GLN A 1 72 ? -6.742 13.141 16.953 1 94.75 72 GLN A CA 1
ATOM 570 C C . GLN A 1 72 ? -6.168 14.281 17.797 1 94.75 72 GLN A C 1
ATOM 572 O O . GLN A 1 72 ? -6.918 15.031 18.422 1 94.75 72 GLN A O 1
ATOM 577 N N . ARG A 1 73 ? -4.914 14.398 17.828 1 91.69 73 ARG A N 1
ATOM 578 C CA . ARG A 1 73 ? -4.254 15.453 18.594 1 91.69 73 ARG A CA 1
ATOM 579 C C . ARG A 1 73 ? -4.602 16.828 18.031 1 91.69 73 ARG A C 1
ATOM 581 O O . ARG A 1 73 ? -4.789 17.781 18.797 1 91.69 73 ARG A O 1
ATOM 588 N N . LEU A 1 74 ? -4.645 16.969 16.703 1 91.25 74 LEU A N 1
ATOM 589 C CA . LEU A 1 74 ? -5.039 18.219 16.078 1 91.25 74 LEU A CA 1
ATOM 590 C C . LEU A 1 74 ? -6.441 18.625 16.516 1 91.25 74 LEU A C 1
ATOM 592 O O . LEU A 1 74 ? -6.68 19.797 16.812 1 91.25 74 LEU A O 1
ATOM 596 N N . LYS A 1 75 ? -7.312 17.703 16.531 1 91.81 75 LYS A N 1
ATOM 597 C CA . LYS A 1 75 ? -8.688 17.969 16.938 1 91.81 75 LYS A CA 1
ATOM 598 C C . LYS A 1 75 ? -8.766 18.375 18.406 1 91.81 75 LYS A C 1
ATOM 600 O O . LYS A 1 75 ? -9.523 19.281 18.766 1 91.81 75 LYS A O 1
ATOM 605 N N . GLU A 1 76 ? -8.039 17.75 19.234 1 91.12 76 GLU A N 1
ATOM 606 C CA . GLU A 1 76 ? -8.016 18.078 20.672 1 91.12 76 GLU A CA 1
ATOM 607 C C . GLU A 1 76 ? -7.523 19.5 20.906 1 91.12 76 GLU A C 1
ATOM 609 O O . GLU A 1 76 ? -8.055 20.203 21.766 1 91.12 76 GLU A O 1
ATOM 614 N N . GLN A 1 77 ? -6.531 19.875 20.234 1 88.25 77 GLN A N 1
ATOM 615 C CA . GLN A 1 77 ? -5.992 21.219 20.375 1 88.25 77 GLN A CA 1
ATOM 616 C C . GLN A 1 77 ? -7.004 22.266 19.906 1 88.25 77 GLN A C 1
ATOM 618 O O . GLN A 1 77 ? -7.098 23.344 20.484 1 88.25 77 GLN A O 1
ATOM 623 N N . GLU A 1 78 ? -7.695 21.953 18.812 1 87.62 78 GLU A N 1
ATOM 624 C CA . GLU A 1 78 ? -8.703 22.875 18.312 1 87.62 78 GLU A CA 1
ATOM 625 C C . GLU A 1 78 ? -9.844 23.047 19.312 1 87.62 78 GLU A C 1
ATOM 627 O O . GLU A 1 78 ? -10.336 24.172 19.5 1 87.62 78 GLU A O 1
ATOM 632 N N . ILE A 1 79 ? -10.242 21.984 19.906 1 89.75 79 ILE A N 1
ATOM 633 C CA . ILE A 1 79 ? -11.312 22.047 20.891 1 89.75 79 ILE A CA 1
ATOM 634 C C . ILE A 1 79 ? -10.844 22.859 22.109 1 89.75 79 ILE A C 1
ATOM 636 O O . ILE A 1 79 ? -11.594 23.672 22.625 1 89.75 79 ILE A O 1
ATOM 640 N N . LEU A 1 80 ? -9.547 22.719 22.547 1 86.44 80 LEU A N 1
ATOM 641 C CA . LEU A 1 80 ? -8.984 23.422 23.688 1 86.44 80 LEU A CA 1
ATOM 642 C C . LEU A 1 80 ? -8.828 24.906 23.391 1 86.44 80 LEU A C 1
ATOM 644 O O . LEU A 1 80 ? -9.062 25.75 24.266 1 86.44 80 LEU A O 1
ATOM 648 N N . SER A 1 81 ? -8.414 25.297 22.203 1 85.69 81 SER A N 1
ATOM 649 C CA . SER A 1 81 ? -8.227 26.688 21.812 1 85.69 81 SER A CA 1
ATOM 650 C C . SER A 1 81 ? -9.555 27.438 21.75 1 85.69 81 SER A C 1
ATOM 652 O O . SER A 1 81 ? -9.602 28.641 21.984 1 85.69 81 SER A O 1
ATOM 654 N N . ARG A 1 82 ? -10.617 26.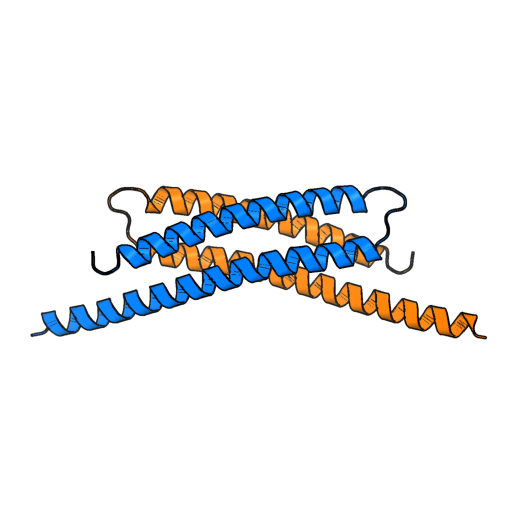875 21.438 1 85.38 82 ARG A N 1
ATOM 655 C CA . ARG A 1 82 ? -11.945 27.484 21.391 1 85.38 82 ARG A CA 1
ATOM 656 C C . ARG A 1 82 ? -12.461 27.781 22.797 1 85.38 82 ARG A C 1
ATOM 658 O O . ARG A 1 82 ? -13.141 28.781 23.016 1 85.38 82 ARG A O 1
ATOM 665 N N . LYS A 1 83 ? -12.266 27.031 23.656 1 84.06 83 LYS A N 1
ATOM 666 C CA . LYS A 1 83 ? -12.742 27.219 25.016 1 84.06 83 LYS A CA 1
ATOM 667 C C . LYS A 1 83 ? -12.039 28.406 25.688 1 84.06 83 LYS A C 1
ATOM 669 O O . LYS A 1 83 ? -12.633 29.094 26.516 1 84.06 83 LYS A O 1
ATOM 674 N N . LYS A 1 84 ? -10.906 28.766 25.328 1 76.94 84 LYS A N 1
ATOM 675 C CA . LYS A 1 84 ? -10.172 29.875 25.922 1 76.94 84 LYS A CA 1
ATOM 676 C C . LYS A 1 84 ? -10.664 31.219 25.375 1 76.94 84 LYS A C 1
ATOM 678 O O . LYS A 1 84 ? -10.602 32.219 26.078 1 76.94 84 LYS A O 1
ATOM 683 N N . SER A 1 85 ? -11.016 31.156 24.125 1 74.62 85 SER A N 1
ATOM 684 C CA . SER A 1 85 ? -11.438 32.438 23.531 1 74.62 85 SER A CA 1
ATOM 685 C C . SER A 1 85 ? -12.82 32.844 24.031 1 74.62 85 SER A C 1
ATOM 687 O O . SER A 1 85 ? -13.234 33.969 23.844 1 74.62 85 SER A O 1
ATOM 689 N N . SER A 1 86 ? -13.602 31.891 24.312 1 66.19 86 SER A N 1
ATOM 690 C CA . SER A 1 86 ? -14.922 32.281 24.797 1 66.19 86 SER A CA 1
ATOM 691 C C . SER A 1 86 ? -14.844 32.844 26.219 1 66.19 86 SER A C 1
ATOM 693 O O . SER A 1 86 ? -15.844 33.344 26.75 1 66.19 86 SER A O 1
ATOM 695 N N . ARG A 1 87 ? -13.719 32.812 26.875 1 50.75 87 ARG A N 1
ATOM 696 C CA . ARG A 1 87 ? -13.664 33.562 28.125 1 50.75 87 ARG A CA 1
ATOM 697 C C . ARG A 1 87 ? -13.109 34.969 27.906 1 50.75 87 ARG A C 1
ATOM 699 O O . ARG A 1 87 ? -12.242 35.156 27.047 1 50.75 87 ARG A O 1
ATOM 706 N N . MET B 1 1 ? -3.906 -25.938 -18.203 1 60.03 1 MET B N 1
ATOM 707 C CA . MET B 1 1 ? -3.65 -25.984 -16.766 1 60.03 1 MET B CA 1
ATOM 708 C C . MET B 1 1 ? -4.859 -25.469 -15.984 1 60.03 1 MET B C 1
ATOM 710 O O . MET B 1 1 ? -5.492 -24.5 -16.375 1 60.03 1 MET B O 1
ATOM 714 N N . PRO B 1 2 ? -5.57 -26.188 -15.141 1 70.06 2 PRO B N 1
ATOM 715 C CA . PRO B 1 2 ? -6.914 -25.953 -14.609 1 70.06 2 PRO B CA 1
ATOM 716 C C . PRO B 1 2 ? -7.113 -24.531 -14.094 1 70.06 2 PRO B C 1
ATOM 718 O O . PRO B 1 2 ? -8.234 -24.031 -14.094 1 70.06 2 PRO B O 1
ATOM 721 N N . PHE B 1 3 ? -6.023 -23.797 -13.812 1 77.12 3 PHE B N 1
ATOM 722 C CA . PHE B 1 3 ? -6.207 -22.5 -13.172 1 77.12 3 PHE B CA 1
ATOM 723 C C . PHE B 1 3 ? -5.684 -21.375 -14.07 1 77.12 3 PHE B C 1
ATOM 725 O O . PHE B 1 3 ? -5.441 -20.266 -13.594 1 77.12 3 PHE B O 1
ATOM 732 N N . SER B 1 4 ? -5.727 -21.672 -15.352 1 83.12 4 SER B N 1
ATOM 733 C CA . SER B 1 4 ? -5.059 -20.75 -16.266 1 83.12 4 SER B CA 1
ATOM 734 C C . SER B 1 4 ? -5.758 -19.391 -16.297 1 83.12 4 SER B C 1
ATOM 736 O O . SER B 1 4 ? -5.109 -18.344 -16.203 1 83.12 4 SER B O 1
ATOM 738 N N . ARG B 1 5 ? -7.105 -19.469 -16.297 1 91.06 5 ARG B N 1
ATOM 739 C CA . ARG B 1 5 ? -7.832 -18.203 -16.344 1 91.06 5 ARG B CA 1
ATOM 740 C C . ARG B 1 5 ? -7.699 -17.438 -15.031 1 91.06 5 ARG B C 1
ATOM 742 O O . ARG B 1 5 ? -7.535 -16.219 -15.031 1 91.06 5 ARG B O 1
ATOM 749 N N . GLU B 1 6 ? -7.723 -18.078 -14 1 93.81 6 GLU B N 1
ATOM 750 C CA . GLU B 1 6 ? -7.602 -17.453 -12.68 1 93.81 6 GLU B CA 1
ATOM 751 C C . GLU B 1 6 ? -6.184 -16.938 -12.445 1 93.81 6 GLU B C 1
ATOM 753 O O . GLU B 1 6 ? -6 -15.867 -11.852 1 93.81 6 GLU B O 1
ATOM 758 N N . GLU B 1 7 ? -5.359 -17.719 -12.859 1 94.94 7 GLU B N 1
ATOM 759 C CA . GLU B 1 7 ? -3.961 -17.312 -12.766 1 94.94 7 GLU B CA 1
ATOM 760 C C . GLU B 1 7 ? -3.713 -16.031 -13.562 1 94.94 7 GLU B C 1
ATOM 762 O O . GLU B 1 7 ? -3.102 -15.086 -13.055 1 94.94 7 GLU B O 1
ATOM 767 N N . GLU B 1 8 ? -4.199 -16.062 -14.766 1 95.25 8 GLU B N 1
ATOM 768 C CA . GLU B 1 8 ? -4.043 -14.883 -15.617 1 95.25 8 GLU B CA 1
ATOM 769 C C . GLU B 1 8 ? -4.73 -13.672 -15 1 95.25 8 GLU B C 1
ATOM 771 O O . GLU B 1 8 ? -4.199 -12.555 -15.055 1 95.25 8 GLU B O 1
ATOM 776 N N . ALA B 1 9 ? -5.84 -13.836 -14.453 1 96.88 9 ALA B N 1
ATOM 777 C CA . ALA B 1 9 ? -6.586 -12.75 -13.828 1 96.88 9 ALA B CA 1
ATOM 778 C C . ALA B 1 9 ? -5.84 -12.203 -12.617 1 96.88 9 ALA B C 1
ATOM 780 O O . ALA B 1 9 ? -5.828 -10.992 -12.383 1 96.88 9 ALA B O 1
ATOM 781 N N . LEU B 1 10 ? -5.273 -13.094 -11.859 1 98.12 10 LEU B N 1
ATOM 782 C CA . LEU B 1 10 ? -4.508 -12.68 -10.695 1 98.12 10 LEU B CA 1
ATOM 783 C C . LEU B 1 10 ? -3.301 -11.836 -11.109 1 98.12 10 LEU B C 1
ATOM 785 O O . LEU B 1 10 ? -3.039 -10.789 -10.516 1 98.12 10 LEU B O 1
ATOM 789 N N . ILE B 1 11 ? -2.633 -12.281 -12.094 1 98.12 11 ILE B N 1
ATOM 790 C CA . ILE B 1 11 ? -1.445 -11.586 -12.578 1 98.12 11 ILE B CA 1
ATOM 791 C C . ILE B 1 11 ? -1.841 -10.219 -13.141 1 98.12 11 ILE B C 1
ATOM 793 O O . ILE B 1 11 ? -1.161 -9.219 -12.898 1 98.12 11 ILE B O 1
ATOM 797 N N . ALA B 1 12 ? -2.943 -10.188 -13.844 1 98.19 12 ALA B N 1
ATOM 798 C CA . ALA B 1 12 ? -3.439 -8.922 -14.375 1 98.19 12 ALA B CA 1
ATOM 799 C C . ALA B 1 12 ? -3.811 -7.965 -13.242 1 98.19 12 ALA B C 1
ATOM 801 O O . ALA B 1 12 ? -3.531 -6.766 -13.32 1 98.19 12 ALA B O 1
ATOM 802 N N . ALA B 1 13 ? -4.457 -8.484 -12.258 1 98.69 13 ALA B N 1
ATOM 803 C CA . ALA B 1 13 ? -4.82 -7.664 -11.102 1 98.69 13 ALA B CA 1
ATOM 804 C C . ALA B 1 13 ? -3.574 -7.148 -10.391 1 98.69 13 ALA B C 1
ATOM 806 O O . ALA B 1 13 ? -3.555 -6.016 -9.898 1 98.69 13 ALA B O 1
ATOM 807 N N . HIS B 1 14 ? -2.611 -8.055 -10.289 1 98.94 14 HIS B N 1
ATOM 808 C CA . HIS B 1 14 ? -1.35 -7.66 -9.68 1 98.94 14 HIS B CA 1
ATOM 809 C C . HIS B 1 14 ? -0.69 -6.523 -10.453 1 98.94 14 HIS B C 1
ATOM 811 O O . HIS B 1 14 ? -0.267 -5.527 -9.859 1 98.94 14 HIS B O 1
ATOM 817 N N . ARG B 1 15 ? -0.639 -6.59 -11.75 1 98.88 15 ARG B N 1
ATOM 818 C CA . ARG B 1 15 ? -0.073 -5.539 -12.586 1 98.88 15 ARG B CA 1
ATOM 819 C C . ARG B 1 15 ? -0.853 -4.238 -12.43 1 98.88 15 ARG B C 1
ATOM 821 O O . ARG B 1 15 ? -0.261 -3.16 -12.32 1 98.88 15 ARG B O 1
ATOM 828 N N . LYS B 1 16 ? -2.127 -4.344 -12.445 1 98.88 16 LYS B N 1
ATOM 829 C CA . LYS B 1 16 ? -2.973 -3.166 -12.289 1 98.88 16 LYS B CA 1
ATOM 830 C C . LYS B 1 16 ? -2.752 -2.504 -10.93 1 98.88 16 LYS B C 1
ATOM 832 O O . LYS B 1 16 ? -2.734 -1.276 -10.828 1 98.88 16 LYS B O 1
ATOM 837 N N . GLU B 1 17 ? -2.635 -3.328 -9.914 1 98.94 17 GLU B N 1
ATOM 838 C CA . GLU B 1 17 ? -2.393 -2.789 -8.578 1 98.94 17 GLU B CA 1
ATOM 839 C C . GLU B 1 17 ? -1.071 -2.029 -8.523 1 98.94 17 GLU B C 1
ATOM 841 O O . GLU B 1 17 ? -0.981 -0.977 -7.887 1 98.94 17 GLU B O 1
ATOM 846 N N . ILE B 1 18 ? -0.035 -2.496 -9.195 1 98.94 18 ILE B N 1
ATOM 847 C CA . ILE B 1 18 ? 1.243 -1.796 -9.258 1 98.94 18 ILE B CA 1
ATOM 848 C C . ILE B 1 18 ? 1.063 -0.455 -9.961 1 98.94 18 ILE B C 1
ATOM 850 O O . ILE B 1 18 ? 1.569 0.57 -9.5 1 98.94 18 ILE B O 1
ATOM 854 N N . GLU B 1 19 ? 0.318 -0.49 -11.039 1 98.75 19 GLU B N 1
ATOM 855 C CA . GLU B 1 19 ? 0.048 0.747 -11.766 1 98.75 19 GLU B CA 1
ATOM 856 C C . GLU B 1 19 ? -0.657 1.768 -10.875 1 98.75 19 GLU B C 1
ATOM 858 O O . GLU B 1 19 ? -0.27 2.938 -10.836 1 98.75 19 GLU B O 1
ATOM 863 N N . ASN B 1 20 ? -1.668 1.297 -10.25 1 98.69 20 ASN B N 1
ATOM 864 C CA . ASN B 1 20 ? -2.41 2.164 -9.336 1 98.69 20 ASN B CA 1
ATOM 865 C C . ASN B 1 20 ? -1.518 2.697 -8.219 1 98.69 20 ASN B C 1
ATOM 867 O O . ASN B 1 20 ? -1.606 3.873 -7.859 1 98.69 20 ASN B O 1
ATOM 871 N N . THR B 1 21 ? -0.706 1.804 -7.668 1 98.81 21 THR B N 1
ATOM 872 C CA . THR B 1 21 ? 0.198 2.191 -6.59 1 98.81 21 THR B CA 1
ATOM 873 C C . THR B 1 21 ? 1.155 3.285 -7.055 1 98.81 21 THR B C 1
ATOM 875 O O . THR B 1 21 ? 1.386 4.262 -6.336 1 98.81 21 THR B O 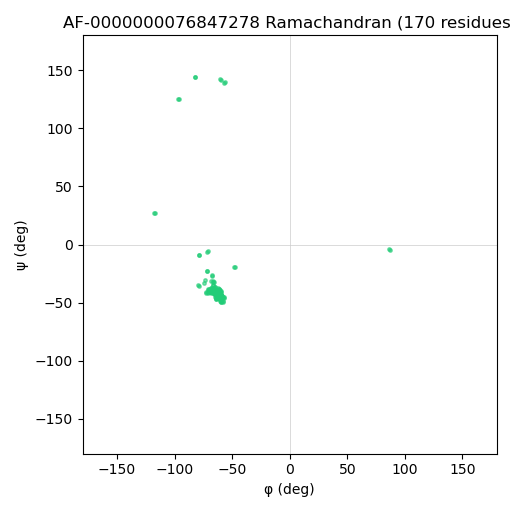1
ATOM 878 N N . MET B 1 22 ? 1.649 3.184 -8.266 1 98.75 22 MET B N 1
ATOM 879 C CA . MET B 1 22 ? 2.568 4.18 -8.812 1 98.75 22 MET B CA 1
ATOM 880 C C . MET B 1 22 ? 1.867 5.523 -8.992 1 98.75 22 MET B C 1
ATOM 882 O O . MET B 1 22 ? 2.465 6.578 -8.766 1 98.75 22 MET B O 1
ATOM 886 N N . GLU B 1 23 ? 0.614 5.457 -9.406 1 98.69 23 GLU B N 1
ATOM 887 C CA . GLU B 1 23 ? -0.165 6.684 -9.531 1 98.69 23 GLU B CA 1
ATOM 888 C C . GLU B 1 23 ? -0.358 7.359 -8.18 1 98.69 23 GLU B C 1
ATOM 890 O O . GLU B 1 23 ? -0.199 8.578 -8.055 1 98.69 23 GLU B O 1
ATOM 895 N N . ILE B 1 24 ? -0.658 6.598 -7.18 1 98.88 24 ILE B N 1
ATOM 896 C CA . ILE B 1 24 ? -0.892 7.137 -5.844 1 98.88 24 ILE B CA 1
ATOM 897 C C . ILE B 1 24 ? 0.414 7.688 -5.273 1 98.88 24 ILE B C 1
ATOM 899 O O . ILE B 1 24 ? 0.427 8.75 -4.645 1 98.88 24 ILE B O 1
ATOM 903 N N . VAL B 1 25 ? 1.579 7.039 -5.496 1 98.88 25 VAL B N 1
ATOM 904 C CA . VAL B 1 25 ? 2.877 7.488 -5.008 1 98.88 25 VAL B CA 1
ATOM 905 C C . VAL B 1 25 ? 3.23 8.836 -5.637 1 98.88 25 VAL B C 1
ATOM 907 O O . VAL B 1 25 ? 3.787 9.711 -4.973 1 98.88 25 VAL B O 1
ATOM 910 N N . ARG B 1 26 ? 2.887 8.945 -6.93 1 98.75 26 ARG B N 1
ATOM 911 C CA . ARG B 1 26 ? 3.107 10.242 -7.566 1 98.75 26 ARG B CA 1
ATOM 912 C C . ARG B 1 26 ? 2.318 11.344 -6.863 1 98.75 26 ARG B C 1
ATOM 914 O O . ARG B 1 26 ? 2.844 12.422 -6.609 1 98.75 26 ARG B O 1
ATOM 921 N N . GLU B 1 27 ? 1.065 11.078 -6.578 1 98.75 27 GLU B N 1
ATOM 922 C CA . GLU B 1 27 ? 0.244 12.031 -5.84 1 98.75 27 GLU B CA 1
ATOM 923 C C . GLU B 1 27 ? 0.823 12.297 -4.453 1 98.75 27 GLU B C 1
ATOM 925 O O . GLU B 1 27 ? 0.788 13.43 -3.969 1 98.75 27 GLU B O 1
ATOM 930 N N . GLU B 1 28 ? 1.343 11.242 -3.822 1 98.94 28 GLU B N 1
ATOM 931 C CA . GLU B 1 28 ? 1.953 11.391 -2.506 1 98.94 28 GLU B CA 1
ATOM 932 C C . GLU B 1 28 ? 3.188 12.289 -2.566 1 98.94 28 GLU B C 1
ATOM 934 O O . GLU B 1 28 ? 3.406 13.109 -1.677 1 98.94 28 GLU B O 1
ATOM 939 N N . MET B 1 29 ? 3.945 12.125 -3.617 1 98.75 29 MET B N 1
ATOM 940 C CA . MET B 1 29 ? 5.152 12.938 -3.76 1 98.75 29 MET B CA 1
ATOM 941 C C . MET B 1 29 ? 4.797 14.406 -3.961 1 98.75 29 MET B C 1
ATOM 943 O O . MET B 1 29 ? 5.48 15.289 -3.438 1 98.75 29 MET B O 1
ATOM 947 N N . ASN B 1 30 ? 3.787 14.641 -4.723 1 98.62 30 ASN B N 1
ATOM 948 C CA . ASN B 1 30 ? 3.299 16 -4.863 1 98.62 30 ASN B CA 1
ATOM 949 C C . ASN B 1 30 ? 2.824 16.578 -3.529 1 98.62 30 ASN B C 1
ATOM 951 O O . A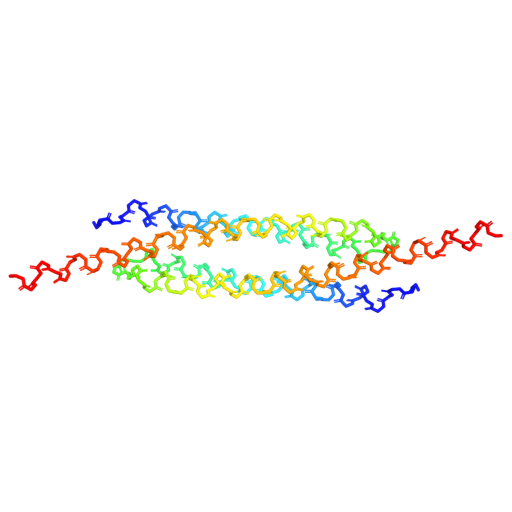SN B 1 30 ? 3.078 17.734 -3.219 1 98.62 30 ASN B O 1
ATOM 955 N N . LEU B 1 31 ? 2.121 15.734 -2.754 1 98.75 31 LEU B N 1
ATOM 956 C CA . LEU B 1 31 ? 1.618 16.141 -1.448 1 98.75 31 LEU B CA 1
ATOM 957 C C . LEU B 1 31 ? 2.766 16.516 -0.513 1 98.75 31 LEU B C 1
ATOM 959 O O . LEU B 1 31 ? 2.693 17.516 0.208 1 98.75 31 LEU B O 1
ATOM 963 N N . LEU B 1 32 ? 3.887 15.781 -0.546 1 98.5 32 LEU B N 1
ATOM 964 C CA . LEU B 1 32 ? 5.051 16.062 0.288 1 98.5 32 LEU B CA 1
ATOM 965 C C . LEU B 1 32 ? 5.727 17.359 -0.136 1 98.5 32 LEU B C 1
ATOM 967 O O . LEU B 1 32 ? 6.195 18.125 0.71 1 98.5 32 LEU B O 1
ATOM 971 N N . ALA B 1 33 ? 5.742 17.578 -1.449 1 97.88 33 ALA B N 1
ATOM 972 C CA . ALA B 1 33 ? 6.316 18.828 -1.959 1 97.88 33 ALA B CA 1
ATOM 973 C C . ALA B 1 33 ? 5.5 20.031 -1.505 1 97.88 33 ALA B C 1
ATOM 975 O O . ALA B 1 33 ? 6.059 21.078 -1.186 1 97.88 33 ALA B O 1
ATOM 976 N N . GLU B 1 34 ? 4.219 19.891 -1.437 1 96.88 34 GLU B N 1
ATOM 977 C CA . GLU B 1 34 ? 3.324 20.969 -1.062 1 96.88 34 GLU B CA 1
ATOM 978 C C . GLU B 1 34 ? 3.424 21.281 0.428 1 96.88 34 GLU B C 1
ATOM 980 O O . GLU B 1 34 ? 3.445 22.453 0.824 1 96.88 34 GLU B O 1
ATOM 985 N N . VAL B 1 35 ? 3.506 20.266 1.242 1 95.94 35 VAL B N 1
ATOM 986 C CA . VAL B 1 35 ? 3.504 20.484 2.684 1 95.94 35 VAL B CA 1
ATOM 987 C C . VAL B 1 35 ? 4.832 21.109 3.111 1 95.94 35 VAL B C 1
ATOM 989 O O . VAL B 1 35 ? 4.91 21.766 4.156 1 95.94 35 VAL B O 1
ATOM 992 N N . ASP B 1 36 ? 5.859 20.922 2.311 1 93.56 36 ASP B N 1
ATOM 993 C CA . ASP B 1 36 ? 7.184 21.453 2.629 1 93.56 36 ASP B CA 1
ATOM 994 C C . ASP B 1 36 ? 7.266 22.938 2.301 1 93.56 36 ASP B C 1
ATOM 996 O O . ASP B 1 36 ? 8.211 23.609 2.711 1 93.56 36 ASP B O 1
ATOM 1000 N N . GLN B 1 37 ? 6.25 23.469 1.641 1 95.12 37 GLN B N 1
ATOM 1001 C CA . GLN B 1 37 ? 6.266 24.875 1.266 1 95.12 37 GLN B CA 1
ATOM 1002 C C . GLN B 1 37 ? 5.82 25.766 2.428 1 95.12 37 GLN B C 1
ATOM 1004 O O . GLN B 1 37 ? 4.969 25.359 3.225 1 95.12 37 GLN B O 1
ATOM 1009 N N . PRO B 1 38 ? 6.484 27 2.529 1 92.88 38 PRO B N 1
ATOM 1010 C CA . PRO B 1 38 ? 6.02 27.938 3.555 1 92.88 38 PRO B CA 1
ATOM 1011 C C . PRO B 1 38 ? 4.535 28.266 3.426 1 92.88 38 PRO B C 1
ATOM 1013 O O . PRO B 1 38 ? 4.027 28.422 2.311 1 92.88 38 PRO B O 1
ATOM 1016 N N . GLY B 1 39 ? 3.867 28.344 4.582 1 91.5 39 GLY B N 1
ATOM 1017 C CA . GLY B 1 39 ? 2.461 28.719 4.613 1 91.5 39 GLY B CA 1
ATOM 1018 C C . GLY B 1 39 ? 1.528 27.531 4.418 1 91.5 39 GLY B C 1
ATOM 1019 O O . GLY B 1 39 ? 0.308 27.703 4.379 1 91.5 39 GLY B O 1
ATOM 1020 N N . SER B 1 40 ? 2.055 26.406 4.191 1 90.88 40 SER B N 1
ATOM 1021 C CA . SER B 1 40 ? 1.23 25.219 4.047 1 90.88 40 SER B CA 1
ATOM 1022 C C . SER B 1 40 ? 0.424 24.953 5.312 1 90.88 40 SER B C 1
ATOM 1024 O O . SER B 1 40 ? 0.895 25.203 6.422 1 90.88 40 SER B O 1
ATOM 1026 N N . LEU B 1 41 ? -0.768 24.5 5.051 1 90.31 41 LEU B N 1
ATOM 1027 C CA . LEU B 1 41 ? -1.658 24.172 6.156 1 90.31 41 LEU B CA 1
ATOM 1028 C C . LEU B 1 41 ? -1.605 22.672 6.457 1 90.31 41 LEU B C 1
ATOM 1030 O O . LEU B 1 41 ? -1.895 21.844 5.59 1 90.31 41 LEU B O 1
ATOM 1034 N N . ILE B 1 42 ? -1.322 22.375 7.664 1 92.38 42 ILE B N 1
ATOM 1035 C CA . ILE B 1 42 ? -1.163 20.984 8.086 1 92.38 42 ILE B CA 1
ATOM 1036 C C . ILE B 1 42 ? -2.504 20.266 7.988 1 92.38 42 ILE B C 1
ATOM 1038 O O . ILE B 1 42 ? -2.551 19.078 7.668 1 92.38 42 ILE B O 1
ATOM 1042 N N . ASP B 1 43 ? -3.586 20.953 8.203 1 92.94 43 ASP B N 1
ATOM 1043 C CA . ASP B 1 43 ? -4.91 20.344 8.125 1 92.94 43 ASP B CA 1
ATOM 1044 C C . ASP B 1 43 ? -5.195 19.828 6.715 1 92.94 43 ASP B C 1
ATOM 1046 O O . ASP B 1 43 ? -5.82 18.781 6.543 1 92.94 43 ASP B O 1
ATOM 1050 N N . ASP B 1 44 ? -4.82 20.594 5.746 1 95.25 44 ASP B N 1
ATOM 1051 C CA . ASP B 1 44 ? -4.992 20.188 4.355 1 95.25 44 ASP B CA 1
ATOM 1052 C C . ASP B 1 44 ? -4.141 18.953 4.043 1 95.25 44 ASP B C 1
ATOM 1054 O O . ASP B 1 44 ? -4.602 18.031 3.379 1 95.25 44 ASP B O 1
ATOM 1058 N N . TYR B 1 45 ? -2.943 19.016 4.52 1 97.81 45 TYR B N 1
ATOM 1059 C CA . TYR B 1 45 ? -2.027 17.906 4.324 1 97.81 45 TYR B CA 1
ATOM 1060 C C . TYR B 1 45 ? -2.605 16.609 4.906 1 97.81 45 TYR B C 1
ATOM 1062 O O . TYR B 1 45 ? -2.652 15.586 4.227 1 97.81 45 TYR B O 1
ATOM 1070 N N . VAL B 1 46 ? -3.064 16.656 6.09 1 97.75 46 VAL B N 1
ATOM 1071 C CA . VAL B 1 46 ? -3.541 15.461 6.781 1 97.75 46 VAL B CA 1
ATOM 1072 C C . VAL B 1 46 ? -4.785 14.922 6.082 1 97.75 46 VAL B C 1
ATOM 1074 O O . VAL B 1 46 ? -4.949 13.711 5.945 1 97.75 46 VAL B O 1
ATOM 1077 N N . THR B 1 47 ? -5.605 15.797 5.684 1 97.88 47 THR B N 1
ATOM 1078 C CA . THR B 1 47 ? -6.824 15.398 4.988 1 97.88 47 THR B CA 1
ATOM 1079 C C . THR B 1 47 ? -6.492 14.711 3.668 1 97.88 47 THR B C 1
ATOM 1081 O O . THR B 1 47 ? -7.02 13.633 3.371 1 97.88 47 THR B O 1
ATOM 1084 N N . GLN B 1 48 ? -5.637 15.289 2.947 1 98.56 48 GLN B N 1
ATOM 1085 C CA . GLN B 1 48 ? -5.273 14.719 1.652 1 98.56 48 GLN B CA 1
ATOM 1086 C C . GLN B 1 48 ? -4.516 13.406 1.821 1 98.56 48 GLN B C 1
ATOM 1088 O O . GLN B 1 48 ? -4.742 12.453 1.071 1 98.56 48 GLN B O 1
ATOM 1093 N N . LEU B 1 49 ? -3.613 13.359 2.781 1 98.94 49 LEU B N 1
ATOM 1094 C CA . LEU B 1 49 ? -2.881 12.125 3.045 1 98.94 49 LEU B CA 1
ATOM 1095 C C . LEU B 1 49 ? -3.834 10.992 3.424 1 98.94 49 LEU B C 1
ATOM 1097 O O . LEU B 1 49 ? -3.676 9.859 2.963 1 98.94 49 LEU B O 1
ATOM 1101 N N . SER B 1 50 ? -4.781 11.344 4.277 1 98.81 50 SER B N 1
ATOM 1102 C CA . SER B 1 50 ? -5.766 10.336 4.672 1 98.81 50 SER B CA 1
ATOM 1103 C C . SER B 1 50 ? -6.484 9.766 3.455 1 98.81 50 SER B C 1
ATOM 1105 O O . SER B 1 50 ? -6.676 8.547 3.357 1 98.81 50 SER B O 1
ATOM 1107 N N . PHE B 1 51 ? -6.875 10.625 2.615 1 98.69 51 PHE B N 1
ATOM 1108 C CA . PHE B 1 51 ? -7.574 10.211 1.406 1 98.69 51 PHE B CA 1
ATOM 1109 C C . PHE B 1 51 ? -6.684 9.312 0.549 1 98.69 51 PHE B C 1
ATOM 1111 O O . PHE B 1 51 ? -7.117 8.258 0.084 1 98.69 51 PHE B O 1
ATOM 1118 N N . LEU B 1 52 ? -5.41 9.68 0.316 1 98.94 52 LEU B N 1
ATOM 1119 C CA . LEU B 1 52 ? -4.48 8.922 -0.52 1 98.94 52 LEU B CA 1
ATOM 1120 C C . LEU B 1 52 ? -4.191 7.555 0.087 1 98.94 52 LEU B C 1
ATOM 1122 O O . LEU B 1 52 ? -4.18 6.547 -0.623 1 98.94 52 LEU B O 1
ATOM 1126 N N . LEU B 1 53 ? -4.008 7.52 1.4 1 98.94 53 LEU B N 1
ATOM 1127 C CA . LEU B 1 53 ? -3.727 6.254 2.068 1 98.94 53 LEU B CA 1
ATOM 1128 C C . LEU B 1 53 ? -4.93 5.32 1.99 1 98.94 53 LEU B C 1
ATOM 1130 O O . LEU B 1 53 ? -4.77 4.102 1.898 1 98.94 53 LEU B O 1
ATOM 1134 N N . SER B 1 54 ? -6.152 5.914 2.047 1 98.75 54 SER B N 1
ATOM 1135 C CA . SER B 1 54 ? -7.352 5.094 1.936 1 98.75 54 SER B CA 1
ATOM 1136 C C . SER B 1 54 ? -7.457 4.449 0.557 1 98.75 54 SER B C 1
ATOM 1138 O O . SER B 1 54 ? -7.879 3.301 0.433 1 98.75 54 SER B O 1
ATOM 1140 N N . ARG B 1 55 ? -7.117 5.129 -0.48 1 98.75 55 ARG B N 1
ATOM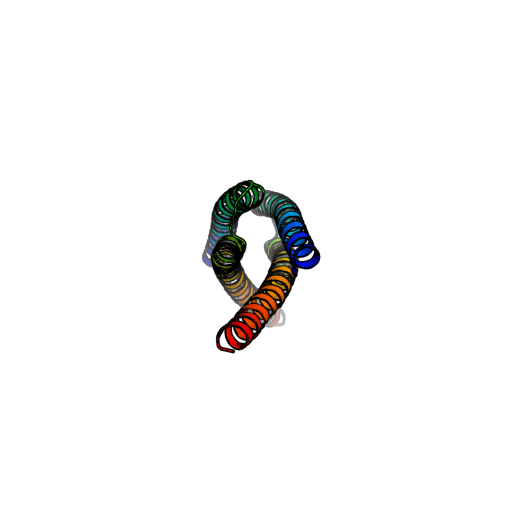 1141 C CA . ARG B 1 55 ? -7.105 4.586 -1.834 1 98.75 55 ARG B CA 1
ATOM 1142 C C . ARG B 1 55 ? -6.059 3.488 -1.976 1 98.75 55 ARG B C 1
ATOM 1144 O O . ARG B 1 55 ? -6.32 2.445 -2.58 1 98.75 55 ARG B O 1
ATOM 1151 N N . LYS B 1 56 ? -4.895 3.725 -1.403 1 98.88 56 LYS B N 1
ATOM 1152 C CA . LYS B 1 56 ? -3.824 2.734 -1.42 1 98.88 56 LYS B CA 1
ATOM 1153 C C . LYS B 1 56 ? -4.242 1.459 -0.696 1 98.88 56 LYS B C 1
ATOM 1155 O O . LYS B 1 56 ? -4.004 0.354 -1.188 1 98.88 56 LYS B O 1
ATOM 1160 N N . ALA B 1 57 ? -4.863 1.588 0.415 1 98.81 57 ALA B N 1
ATOM 1161 C CA . ALA B 1 57 ? -5.312 0.447 1.208 1 98.81 57 ALA B CA 1
ATOM 1162 C C . ALA B 1 57 ? -6.367 -0.361 0.458 1 98.81 57 ALA B C 1
ATOM 1164 O O . ALA B 1 57 ? -6.336 -1.594 0.462 1 98.81 57 ALA B O 1
ATOM 1165 N N . ALA B 1 58 ? -7.285 0.352 -0.161 1 98.56 58 ALA B N 1
ATOM 1166 C CA . ALA B 1 58 ? -8.375 -0.325 -0.856 1 98.56 58 ALA B CA 1
ATOM 1167 C C . ALA B 1 58 ? -7.844 -1.203 -1.986 1 98.56 58 ALA B C 1
ATOM 1169 O O . ALA B 1 58 ? -8.297 -2.336 -2.164 1 98.56 58 ALA B O 1
ATOM 1170 N N . GLY B 1 59 ? -6.898 -0.664 -2.73 1 98.75 59 GLY B N 1
ATOM 1171 C CA . GLY B 1 59 ? -6.301 -1.451 -3.797 1 98.75 59 GLY B CA 1
ATOM 1172 C C . GLY B 1 59 ? -5.523 -2.65 -3.289 1 98.75 59 GLY B C 1
ATOM 1173 O O . GLY B 1 59 ? -5.621 -3.742 -3.85 1 98.75 59 GLY B O 1
ATOM 1174 N N . LEU B 1 60 ? -4.809 -2.477 -2.283 1 98.88 60 LEU B N 1
ATOM 1175 C CA . LEU B 1 60 ? -4.012 -3.541 -1.683 1 98.88 60 LEU B CA 1
ATOM 1176 C C . LEU B 1 60 ? -4.906 -4.648 -1.137 1 98.88 60 LEU B C 1
ATOM 1178 O O . LEU B 1 60 ? -4.668 -5.832 -1.394 1 98.88 60 LEU B O 1
ATOM 1182 N N . VAL B 1 61 ? -5.945 -4.266 -0.437 1 98.75 61 VAL B N 1
ATOM 1183 C CA . VAL B 1 61 ? -6.867 -5.223 0.162 1 98.75 61 VAL B CA 1
ATOM 1184 C C . VAL B 1 61 ? -7.562 -6.023 -0.936 1 98.75 61 VAL B C 1
ATOM 1186 O O . VAL B 1 61 ? -7.73 -7.242 -0.815 1 98.75 61 VAL B O 1
ATOM 1189 N N . SER B 1 62 ? -7.926 -5.324 -1.954 1 98.88 62 SER B N 1
ATOM 1190 C CA . SER B 1 62 ? -8.57 -6 -3.074 1 98.88 62 SER B CA 1
ATOM 1191 C C . SER B 1 62 ? -7.652 -7.055 -3.686 1 98.88 62 SER B C 1
ATOM 1193 O O . SER B 1 62 ? -8.094 -8.172 -3.98 1 98.88 62 SER B O 1
ATOM 1195 N N . LEU B 1 63 ? -6.414 -6.785 -3.893 1 98.94 63 LEU B N 1
ATOM 1196 C CA . LEU B 1 63 ? -5.469 -7.734 -4.469 1 98.94 63 LEU B CA 1
ATOM 1197 C C . LEU B 1 63 ? -5.203 -8.891 -3.504 1 98.94 63 LEU B C 1
ATOM 1199 O O . LEU B 1 63 ? -5.117 -10.047 -3.922 1 98.94 63 LEU B O 1
ATOM 1203 N N . GLN B 1 64 ? -5.074 -8.555 -2.246 1 98.88 64 GLN B N 1
ATOM 1204 C CA . GLN B 1 64 ? -4.867 -9.594 -1.244 1 98.88 64 GLN B CA 1
ATOM 1205 C C . GLN B 1 64 ? -6.031 -10.578 -1.224 1 98.88 64 GLN B C 1
ATOM 1207 O O . GLN B 1 64 ? -5.828 -11.781 -1.055 1 98.88 64 GLN B O 1
ATOM 1212 N N . ALA B 1 65 ? -7.211 -10.039 -1.315 1 98.69 65 ALA B N 1
ATOM 1213 C CA . ALA B 1 65 ? -8.383 -10.906 -1.333 1 98.69 65 ALA B CA 1
ATOM 1214 C C . ALA B 1 65 ? -8.367 -11.828 -2.545 1 98.69 65 ALA B C 1
ATOM 1216 O O . ALA B 1 65 ? -8.695 -13.016 -2.436 1 98.69 65 ALA B O 1
ATOM 1217 N N . ARG B 1 66 ? -8.047 -11.336 -3.693 1 98.38 66 ARG B N 1
ATOM 1218 C CA . ARG B 1 66 ? -7.945 -12.148 -4.902 1 98.38 66 ARG B CA 1
ATOM 1219 C C . ARG B 1 66 ? -6.867 -13.211 -4.758 1 98.38 66 ARG B C 1
ATOM 1221 O O . ARG B 1 66 ? -7.07 -14.367 -5.145 1 98.38 66 ARG B O 1
ATOM 1228 N N . LEU B 1 67 ? -5.73 -12.812 -4.227 1 98.75 67 LEU B N 1
ATOM 1229 C CA . LEU B 1 67 ? -4.633 -13.75 -4.012 1 98.75 67 LEU B CA 1
ATOM 1230 C C . LEU B 1 67 ? -5.055 -14.875 -3.072 1 98.75 67 LEU B C 1
ATOM 1232 O O . LEU B 1 67 ? -4.773 -16.047 -3.336 1 98.75 67 LEU B O 1
ATOM 1236 N N . SER B 1 68 ? -5.754 -14.516 -2.031 1 98.38 68 SER B N 1
ATOM 1237 C CA . SER B 1 68 ? -6.203 -15.5 -1.056 1 98.38 68 SER B CA 1
ATOM 1238 C C . SER B 1 68 ? -7.16 -16.5 -1.688 1 98.38 68 SER B C 1
ATOM 1240 O O . SER B 1 68 ? -7.059 -17.719 -1.441 1 98.38 68 SER B O 1
ATOM 1242 N N . ARG B 1 69 ? -8.07 -16.016 -2.416 1 96.81 69 ARG B N 1
ATOM 1243 C CA . ARG B 1 69 ? -9.008 -16.891 -3.107 1 96.81 69 ARG B CA 1
ATOM 1244 C C . ARG B 1 69 ? -8.281 -17.828 -4.059 1 96.81 69 ARG B C 1
ATOM 1246 O O . ARG B 1 69 ? -8.602 -19.016 -4.133 1 96.81 69 ARG B O 1
ATOM 1253 N N . PHE B 1 70 ? -7.367 -17.344 -4.797 1 97.56 70 PHE B N 1
ATOM 1254 C CA . PHE B 1 70 ? -6.59 -18.141 -5.727 1 97.56 70 PHE B CA 1
ATOM 1255 C C . PHE B 1 70 ? -5.812 -19.219 -4.988 1 97.56 70 PHE B C 1
ATOM 1257 O O . PHE B 1 70 ? -5.777 -20.375 -5.418 1 97.56 70 PHE B O 1
ATOM 1264 N N . GLN B 1 71 ? -5.191 -18.859 -3.924 1 96.12 71 GLN B N 1
ATOM 1265 C CA . GLN B 1 71 ? -4.43 -19.812 -3.121 1 96.12 71 GLN B CA 1
ATOM 1266 C C . GLN B 1 71 ? -5.324 -20.922 -2.6 1 96.12 71 GLN B C 1
ATOM 1268 O O . GLN B 1 71 ? -4.91 -22.094 -2.553 1 96.12 71 GLN B O 1
ATOM 1273 N N . GLN B 1 72 ? -6.465 -20.594 -2.15 1 94.75 72 GLN B N 1
ATOM 1274 C CA . GLN B 1 72 ? -7.414 -21.594 -1.671 1 94.75 72 GLN B CA 1
ATOM 1275 C C . GLN B 1 72 ? -7.754 -22.609 -2.77 1 94.75 72 GLN B C 1
ATOM 1277 O O . GLN B 1 72 ? -7.805 -23.812 -2.521 1 94.75 72 GLN B O 1
ATOM 1282 N N . ARG B 1 73 ? -7.992 -22.156 -3.924 1 91.81 73 ARG B N 1
ATOM 1283 C CA . ARG B 1 73 ? -8.32 -23.016 -5.051 1 91.81 73 ARG B CA 1
ATOM 1284 C C . ARG B 1 73 ? -7.145 -23.922 -5.402 1 91.81 73 ARG B C 1
ATOM 1286 O O . ARG B 1 73 ? -7.336 -25.094 -5.746 1 91.81 73 ARG B O 1
ATOM 1293 N N . LEU B 1 74 ? -5.914 -23.391 -5.379 1 91.19 74 LEU B N 1
ATOM 1294 C CA . LEU B 1 74 ? -4.723 -24.203 -5.625 1 91.19 74 LEU B CA 1
ATOM 1295 C C . LEU B 1 74 ? -4.633 -25.359 -4.633 1 91.19 74 LEU B C 1
ATOM 1297 O O . LEU B 1 74 ? -4.324 -26.484 -5.016 1 91.19 74 LEU B O 1
ATOM 1301 N N . LYS B 1 75 ? -4.863 -25.062 -3.412 1 91.81 75 LYS B N 1
ATOM 1302 C CA . LYS B 1 75 ? -4.801 -26.078 -2.369 1 91.81 75 LYS B CA 1
ATOM 1303 C C . LYS B 1 75 ? -5.883 -27.125 -2.568 1 91.81 75 LYS B C 1
ATOM 1305 O O . LYS B 1 75 ? -5.641 -28.328 -2.365 1 91.81 75 LYS B O 1
ATOM 1310 N N . GLU B 1 76 ? -7.062 -26.766 -2.926 1 91.12 76 GLU B N 1
ATOM 1311 C CA . GLU B 1 76 ? -8.164 -27.688 -3.17 1 91.12 76 GLU B CA 1
ATOM 1312 C C . GLU B 1 76 ? -7.836 -28.641 -4.312 1 91.12 76 GLU B C 1
ATOM 1314 O O . GLU B 1 76 ? -8.148 -29.828 -4.242 1 91.12 76 GLU B O 1
ATOM 1319 N N . GLN B 1 77 ? -7.293 -28.156 -5.32 1 88.06 77 GLN B N 1
ATOM 1320 C CA . GLN B 1 77 ? -6.914 -28.984 -6.465 1 88.06 77 GLN B CA 1
ATOM 1321 C C . GLN B 1 77 ? -5.832 -29.984 -6.082 1 88.06 77 GLN B C 1
ATOM 1323 O O . GLN B 1 77 ? -5.836 -31.125 -6.559 1 88.06 77 GLN B O 1
ATOM 1328 N N . GLU B 1 78 ? -4.879 -29.531 -5.285 1 87.56 78 GLU B N 1
ATOM 1329 C CA . GLU B 1 78 ? -3.812 -30.422 -4.84 1 87.56 78 GLU B CA 1
ATOM 1330 C C . GLU B 1 78 ? -4.3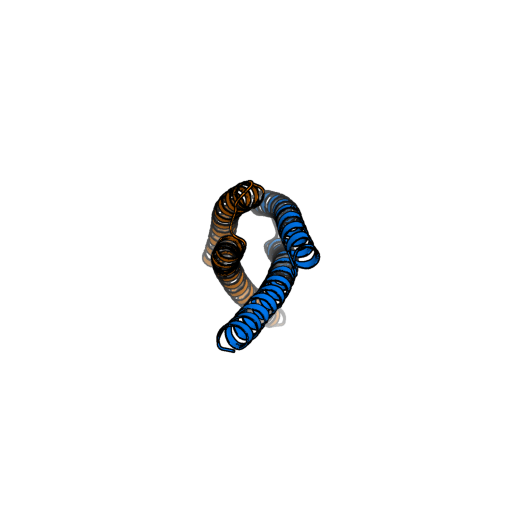67 -31.562 -3.994 1 87.56 78 GLU B C 1
ATOM 1332 O O . GLU B 1 78 ? -3.924 -32.719 -4.121 1 87.56 78 GLU B O 1
ATOM 1337 N N . ILE B 1 79 ? -5.27 -31.234 -3.141 1 89.62 79 ILE B N 1
ATOM 1338 C CA . ILE B 1 79 ? -5.891 -32.25 -2.291 1 89.62 79 ILE B CA 1
ATOM 1339 C C . ILE B 1 79 ? -6.672 -33.219 -3.152 1 89.62 79 ILE B C 1
ATOM 1341 O O . ILE B 1 79 ? -6.602 -34.438 -2.938 1 89.62 79 ILE B O 1
ATOM 1345 N N . LEU B 1 80 ? -7.383 -32.75 -4.223 1 86.62 80 LEU B N 1
ATOM 1346 C CA . LEU B 1 80 ? -8.18 -33.594 -5.109 1 86.62 80 LEU B CA 1
ATOM 1347 C C . LEU B 1 80 ? -7.285 -34.5 -5.965 1 86.62 80 LEU B C 1
ATOM 1349 O O . LEU B 1 80 ? -7.613 -35.656 -6.211 1 86.62 80 LEU B O 1
ATOM 1353 N N . SER B 1 81 ? -6.18 -34 -6.473 1 85.69 81 SER B N 1
ATOM 1354 C CA . SER B 1 81 ? -5.254 -34.781 -7.305 1 85.69 81 SER B CA 1
ATOM 1355 C C . SER B 1 81 ? -4.59 -35.906 -6.512 1 85.69 81 SER B C 1
ATOM 1357 O O . SER B 1 81 ? -4.246 -36.938 -7.066 1 85.69 81 SER B O 1
ATOM 1359 N N . ARG B 1 82 ? -4.328 -35.781 -5.281 1 84.88 82 ARG B N 1
ATOM 1360 C CA . ARG B 1 82 ? -3.736 -36.812 -4.426 1 84.88 82 ARG B CA 1
ATOM 1361 C C . ARG B 1 82 ? -4.719 -37.969 -4.176 1 84.88 82 ARG B C 1
ATOM 1363 O O . ARG B 1 82 ? -4.316 -39.125 -4.094 1 84.88 82 ARG B O 1
ATOM 1370 N N . LYS B 1 83 ? -5.836 -37.719 -4.023 1 84.25 83 LYS B N 1
ATOM 1371 C CA . LYS B 1 83 ? -6.844 -38.75 -3.764 1 84.25 83 LYS B CA 1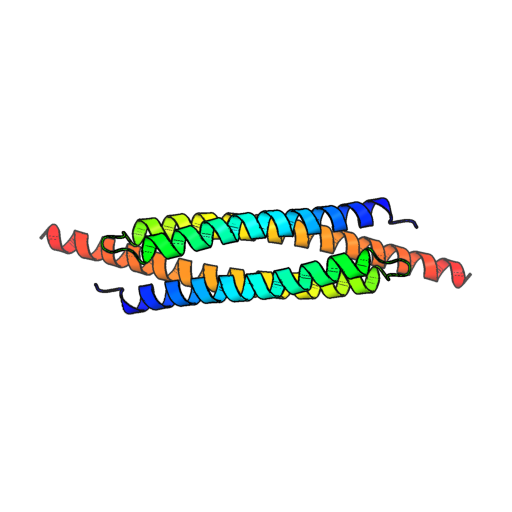
ATOM 1372 C C . LYS B 1 83 ? -7.043 -39.656 -4.98 1 84.25 83 LYS B C 1
ATOM 1374 O O . LYS B 1 83 ? -7.336 -40.844 -4.84 1 84.25 83 LYS B O 1
ATOM 1379 N N . LYS B 1 84 ? -6.816 -39.25 -6.133 1 76.44 84 LYS B N 1
ATOM 1380 C CA . LYS B 1 84 ? -6.992 -40.031 -7.344 1 76.44 84 LYS B CA 1
ATOM 1381 C C . LYS B 1 84 ? -5.82 -41 -7.551 1 76.44 84 LYS B C 1
ATOM 1383 O O . LYS B 1 84 ? -5.98 -42.062 -8.141 1 76.44 84 LYS B O 1
ATOM 1388 N N . SER B 1 85 ? -4.68 -40.5 -7.156 1 73.69 85 SER B N 1
ATOM 1389 C CA . SER B 1 85 ? -3.506 -41.344 -7.387 1 73.69 85 SER B CA 1
ATOM 1390 C C . SER B 1 85 ? -3.461 -42.5 -6.41 1 73.69 85 SER B C 1
ATOM 1392 O O . SER B 1 85 ? -2.682 -43.438 -6.594 1 73.69 85 SER B O 1
ATOM 1394 N N . SER B 1 86 ? -3.92 -42.25 -5.262 1 65.75 86 SER B N 1
ATOM 1395 C CA . SER B 1 86 ? -3.885 -43.375 -4.32 1 65.75 86 SER B CA 1
ATOM 1396 C C . SER B 1 86 ? -4.895 -44.438 -4.703 1 65.75 86 SER B C 1
ATOM 1398 O O . SER B 1 86 ? -4.91 -45.531 -4.109 1 65.75 86 SER B O 1
ATOM 1400 N N . ARG B 1 87 ? -5.719 -44.219 -5.695 1 51 87 ARG B N 1
ATOM 1401 C CA . ARG B 1 87 ? -6.492 -45.375 -6.148 1 51 87 ARG B CA 1
ATOM 1402 C C . ARG B 1 87 ? -5.805 -46.094 -7.312 1 51 87 ARG B C 1
ATOM 1404 O O . ARG B 1 87 ? -5.156 -45.438 -8.133 1 51 87 ARG B O 1
#

InterPro domains:
  IPR027640 Kinesin-like protein [PTHR47971] (5-80)

Radius of gyration: 21.6 Å; Cα contacts (8 Å, |Δi|>4): 82; chains: 2; bounding box: 26×79×48 Å